Protein AF-A0A660UME7-F1 (afdb_monomer)

Structure (mmCIF, N/CA/C/O backbone):
data_AF-A0A660UME7-F1
#
_entry.id   AF-A0A660UME7-F1
#
loop_
_atom_site.group_PDB
_atom_site.id
_atom_site.type_symbol
_atom_site.label_atom_id
_atom_site.label_alt_id
_atom_site.label_comp_id
_atom_site.label_asym_id
_atom_site.label_entity_id
_atom_site.label_seq_id
_atom_site.pdbx_PDB_ins_code
_atom_site.Cartn_x
_atom_site.Cartn_y
_atom_site.Cartn_z
_atom_site.occupancy
_atom_site.B_iso_or_equiv
_atom_site.auth_seq_id
_atom_site.auth_comp_id
_atom_site.auth_asym_id
_atom_site.auth_atom_id
_atom_site.pdbx_PDB_model_num
ATOM 1 N N . MET A 1 1 ? 12.231 0.131 -0.249 1.00 74.62 1 MET A N 1
ATOM 2 C CA . MET A 1 1 ? 11.036 0.293 0.609 1.00 74.62 1 MET A CA 1
ATOM 3 C C . MET A 1 1 ? 11.426 0.888 1.953 1.00 74.62 1 MET A C 1
ATOM 5 O O . MET A 1 1 ? 12.341 0.375 2.585 1.00 74.62 1 MET A O 1
ATOM 9 N N . ILE A 1 2 ? 10.737 1.947 2.383 1.00 87.56 2 ILE A N 1
ATOM 10 C CA . ILE A 1 2 ? 11.018 2.642 3.646 1.00 87.56 2 ILE A CA 1
ATOM 11 C C . ILE A 1 2 ? 10.154 2.055 4.765 1.00 87.56 2 ILE A C 1
ATOM 13 O O . ILE A 1 2 ? 8.952 1.831 4.591 1.00 87.56 2 ILE A O 1
ATOM 17 N N . ARG A 1 3 ? 10.777 1.819 5.921 1.00 95.12 3 ARG A N 1
ATOM 18 C CA . ARG A 1 3 ? 10.096 1.463 7.167 1.00 95.12 3 ARG A CA 1
ATOM 19 C C . ARG A 1 3 ? 10.141 2.652 8.120 1.00 95.12 3 ARG A C 1
ATOM 21 O O . ARG A 1 3 ? 11.192 3.260 8.283 1.00 95.12 3 ARG A O 1
ATOM 28 N N . LEU A 1 4 ? 9.016 2.946 8.761 1.00 96.94 4 LEU A N 1
ATOM 29 C CA . LEU A 1 4 ? 8.887 3.954 9.807 1.00 96.94 4 LEU A CA 1
ATOM 30 C C . LEU A 1 4 ? 8.495 3.246 11.102 1.00 96.94 4 LEU A C 1
ATOM 32 O O . LEU A 1 4 ? 7.465 2.570 11.153 1.00 96.94 4 LEU A O 1
ATOM 36 N N . SER A 1 5 ? 9.347 3.360 12.123 1.00 97.06 5 SER A N 1
ATOM 37 C CA . SER A 1 5 ? 9.168 2.687 13.419 1.00 97.06 5 SER A CA 1
ATOM 38 C C . SER A 1 5 ? 8.933 1.172 13.285 1.00 97.06 5 SER A C 1
ATOM 40 O O . SER A 1 5 ? 8.039 0.605 13.904 1.00 97.06 5 SER A O 1
ATOM 42 N N . GLY A 1 6 ? 9.711 0.512 12.418 1.00 96.06 6 GLY A N 1
ATOM 43 C CA . GLY A 1 6 ? 9.669 -0.943 12.203 1.00 96.06 6 GLY A CA 1
ATOM 44 C C . GLY A 1 6 ? 8.596 -1.443 11.226 1.00 96.06 6 GLY A C 1
ATOM 45 O O . GLY A 1 6 ? 8.721 -2.564 10.726 1.00 96.06 6 GLY A O 1
ATOM 46 N N . LYS A 1 7 ? 7.607 -0.612 10.874 1.00 95.81 7 LYS A N 1
ATOM 47 C CA . LYS A 1 7 ? 6.502 -0.949 9.960 1.00 95.81 7 LYS A CA 1
ATOM 48 C C . LYS A 1 7 ? 6.706 -0.316 8.571 1.00 95.81 7 LYS A C 1
ATOM 50 O O . LYS A 1 7 ? 7.198 0.813 8.508 1.00 95.81 7 LYS A O 1
ATOM 55 N N . PRO A 1 8 ? 6.371 -0.990 7.450 1.00 97.88 8 PRO A N 1
ATOM 56 C CA . PRO A 1 8 ? 6.384 -0.364 6.124 1.00 97.88 8 PRO A CA 1
ATOM 57 C C . PRO A 1 8 ? 5.562 0.928 6.106 1.00 97.88 8 PRO A C 1
ATOM 59 O O . PRO A 1 8 ? 4.482 0.976 6.686 1.00 97.88 8 PRO A O 1
ATOM 62 N N . LEU A 1 9 ? 6.050 1.976 5.440 1.00 97.62 9 LEU A N 1
ATOM 63 C CA . LEU A 1 9 ? 5.398 3.289 5.502 1.00 97.62 9 LEU A CA 1
ATOM 64 C C . LEU A 1 9 ? 3.930 3.253 5.030 1.00 97.62 9 LEU A C 1
ATOM 66 O O . LEU A 1 9 ? 3.058 3.790 5.705 1.00 97.62 9 LEU A O 1
ATOM 70 N N . VAL A 1 10 ? 3.652 2.559 3.921 1.00 97.19 10 VAL A N 1
ATOM 71 C CA . VAL A 1 10 ? 2.301 2.438 3.336 1.00 97.19 10 VAL A CA 1
ATOM 72 C C . VAL A 1 10 ? 1.305 1.726 4.262 1.00 97.19 10 VAL A C 1
ATOM 74 O O . VAL A 1 10 ? 0.117 2.045 4.268 1.00 97.19 10 VAL A O 1
ATOM 77 N N . ALA A 1 11 ? 1.789 0.805 5.099 1.00 98.00 11 ALA A N 1
ATOM 78 C CA . ALA A 1 11 ? 0.948 0.018 5.991 1.00 98.00 11 ALA A CA 1
ATOM 79 C C . ALA A 1 11 ? 0.244 0.877 7.050 1.00 98.00 11 ALA A C 1
ATOM 81 O O . ALA A 1 11 ? -0.896 0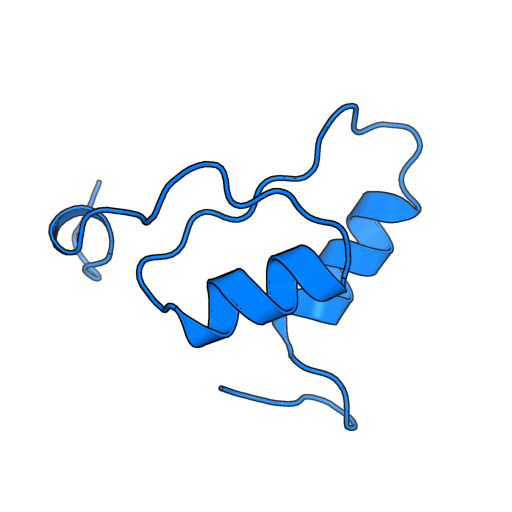.588 7.401 1.00 98.00 11 ALA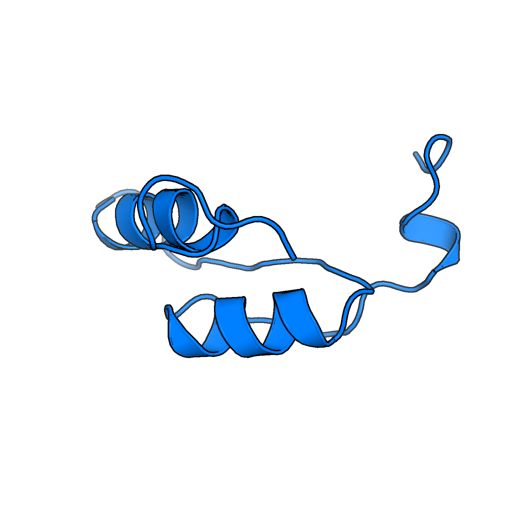 A O 1
ATOM 82 N N . TRP A 1 12 ? 0.884 1.956 7.518 1.00 98.06 12 TRP A N 1
ATOM 83 C CA . TRP A 1 12 ? 0.270 2.885 8.469 1.00 98.06 12 TRP A CA 1
ATOM 84 C C . TRP A 1 12 ? -1.042 3.456 7.932 1.00 98.06 12 TRP A C 1
ATOM 86 O O . TRP A 1 12 ? -2.061 3.421 8.618 1.00 98.06 12 TRP A O 1
ATOM 96 N N . THR A 1 13 ? -1.036 3.936 6.689 1.00 97.94 13 THR A N 1
ATOM 97 C CA . THR A 1 13 ? -2.226 4.507 6.052 1.00 97.94 13 THR A CA 1
ATOM 98 C C . THR A 1 13 ? -3.272 3.439 5.751 1.00 97.94 13 THR A C 1
ATOM 100 O O . THR A 1 13 ? -4.452 3.679 5.991 1.00 97.94 13 THR A O 1
ATOM 103 N N . ILE A 1 14 ? -2.865 2.252 5.282 1.00 98.44 14 ILE A N 1
ATOM 104 C CA . ILE A 1 14 ? -3.796 1.146 5.001 1.00 98.44 14 ILE A CA 1
ATOM 105 C C . ILE A 1 14 ? -4.545 0.726 6.269 1.00 98.44 14 ILE A C 1
ATOM 107 O O . ILE A 1 14 ? -5.762 0.565 6.236 1.00 98.44 14 ILE A O 1
ATOM 111 N N . GLU A 1 15 ? -3.855 0.589 7.401 1.00 98.19 15 GLU A N 1
ATOM 112 C CA . GLU A 1 15 ? -4.496 0.229 8.670 1.00 98.19 15 GLU A CA 1
ATOM 113 C C . GLU A 1 15 ? -5.515 1.281 9.130 1.00 98.19 15 GLU A C 1
ATOM 115 O O . GLU A 1 15 ? -6.597 0.913 9.586 1.00 98.19 15 GLU A O 1
ATOM 120 N N . GLN A 1 16 ? -5.212 2.576 8.974 1.00 98.19 16 GLN A N 1
ATOM 121 C CA . GLN A 1 16 ? -6.173 3.640 9.294 1.00 98.19 16 GLN A CA 1
ATOM 122 C C . GLN A 1 16 ? -7.351 3.673 8.315 1.00 98.19 16 GLN A C 1
ATOM 124 O O . GLN A 1 16 ? -8.487 3.917 8.711 1.00 98.19 16 GLN A O 1
ATOM 129 N N . ALA A 1 17 ? -7.111 3.387 7.034 1.00 98.25 17 ALA A N 1
ATOM 130 C CA . ALA A 1 17 ? -8.186 3.246 6.063 1.00 98.25 17 ALA A CA 1
ATOM 131 C C . ALA A 1 17 ? -9.105 2.067 6.433 1.00 98.25 17 ALA A C 1
ATOM 133 O O . ALA A 1 17 ? -10.323 2.210 6.387 1.00 98.25 17 ALA A O 1
ATOM 134 N N . LYS A 1 18 ? -8.542 0.938 6.886 1.00 97.62 18 LYS A N 1
ATOM 135 C CA . LYS A 1 18 ? -9.306 -0.239 7.341 1.00 97.62 18 LYS A CA 1
ATOM 136 C C . LYS A 1 18 ? -10.117 0.013 8.608 1.00 97.62 18 LYS A C 1
ATOM 138 O O . LYS A 1 18 ? -11.161 -0.608 8.774 1.00 97.62 18 LYS A O 1
ATOM 143 N N . SER A 1 19 ? -9.649 0.879 9.507 1.00 97.62 19 SER A N 1
ATOM 144 C CA . SER A 1 19 ? -10.400 1.244 10.715 1.00 97.62 19 SER A CA 1
ATOM 145 C C . SER A 1 19 ? -11.498 2.282 10.450 1.00 97.62 19 SER A C 1
ATOM 147 O O . SER A 1 19 ? -12.364 2.495 11.300 1.00 97.62 19 SER A O 1
ATOM 149 N N . SER A 1 20 ? -11.491 2.921 9.277 1.00 98.00 20 SER A N 1
ATOM 150 C CA . SER A 1 20 ? -12.503 3.897 8.888 1.00 98.00 20 SER A CA 1
ATOM 151 C C . SER A 1 20 ? -13.829 3.224 8.543 1.00 98.00 20 SER A C 1
ATOM 153 O O . SER A 1 20 ? -13.898 2.322 7.716 1.00 98.00 20 SER A O 1
ATOM 155 N N . LYS A 1 21 ? -14.921 3.748 9.104 1.00 97.62 21 LYS A N 1
ATOM 156 C CA . LYS A 1 21 ? -16.295 3.341 8.764 1.00 97.62 21 LYS A CA 1
ATOM 157 C C . LYS A 1 21 ? -16.840 3.981 7.479 1.00 97.62 21 LYS A C 1
ATOM 159 O O . LYS A 1 21 ? -18.002 3.774 7.151 1.00 97.62 21 LYS A O 1
ATOM 164 N N . TYR A 1 22 ? -16.046 4.825 6.820 1.00 97.94 22 TYR A N 1
ATOM 165 C CA . TYR A 1 22 ? -16.485 5.651 5.688 1.00 97.94 22 TYR A CA 1
ATOM 166 C C . TYR A 1 22 ? -15.966 5.163 4.331 1.00 97.94 22 TYR A C 1
ATOM 168 O O . TYR A 1 22 ? -16.216 5.819 3.325 1.00 97.94 22 TYR A O 1
ATOM 176 N N . LEU A 1 23 ? -15.200 4.071 4.295 1.00 97.88 23 LEU A N 1
ATOM 177 C CA . LEU A 1 23 ? -14.579 3.562 3.076 1.00 97.88 23 LEU A CA 1
ATOM 178 C C . LEU A 1 23 ? -15.145 2.186 2.736 1.00 97.88 23 LEU A C 1
ATOM 180 O O . LEU A 1 23 ? -15.044 1.262 3.538 1.00 97.88 23 LEU A O 1
ATOM 184 N N . ASP A 1 24 ? -15.678 2.038 1.525 1.00 97.62 24 ASP A N 1
ATOM 185 C CA . ASP A 1 24 ? -16.166 0.745 1.030 1.00 97.62 24 ASP A CA 1
ATOM 186 C C . ASP A 1 24 ? -15.027 -0.150 0.527 1.00 97.62 24 ASP A C 1
ATOM 188 O O . ASP A 1 24 ? -15.095 -1.377 0.596 1.00 97.62 24 ASP A O 1
ATOM 192 N N . LYS A 1 25 ? -13.981 0.465 -0.041 1.00 97.31 25 LYS A N 1
ATOM 193 C CA . LYS A 1 25 ? -12.837 -0.221 -0.650 1.00 97.31 25 LYS A CA 1
ATOM 194 C C . LYS A 1 25 ? -11.555 0.564 -0.426 1.00 97.31 25 LYS A C 1
ATOM 196 O O . LYS A 1 25 ? -11.549 1.791 -0.459 1.00 97.31 25 LYS A O 1
ATOM 201 N N . ILE A 1 26 ? -10.459 -0.168 -0.267 1.00 98.31 26 ILE A N 1
ATOM 202 C CA . ILE A 1 26 ? -9.116 0.383 -0.099 1.00 98.31 26 ILE A CA 1
ATOM 203 C C . ILE A 1 26 ? -8.274 -0.165 -1.240 1.00 98.31 26 ILE A C 1
ATOM 205 O O . ILE A 1 26 ? -8.126 -1.379 -1.370 1.00 98.31 26 ILE A O 1
ATOM 209 N N . ILE A 1 27 ? -7.765 0.729 -2.083 1.00 98.31 27 ILE A N 1
ATOM 210 C CA . ILE A 1 27 ? -6.991 0.378 -3.272 1.00 98.31 27 ILE A CA 1
ATOM 211 C C . ILE A 1 27 ? -5.652 1.100 -3.203 1.00 98.31 27 ILE A C 1
ATOM 213 O O . ILE A 1 27 ? -5.611 2.302 -2.941 1.00 98.31 27 ILE A O 1
ATOM 217 N N . VAL A 1 28 ? -4.570 0.377 -3.479 1.00 98.44 28 VAL A N 1
ATOM 218 C CA . VAL A 1 28 ? -3.250 0.970 -3.697 1.00 98.44 28 VAL A CA 1
ATOM 219 C C . VAL A 1 28 ? -2.886 0.830 -5.169 1.00 98.44 28 VAL A C 1
ATOM 221 O O . VAL A 1 28 ? -2.871 -0.267 -5.716 1.00 98.44 28 VAL A O 1
ATOM 224 N N . SER A 1 29 ? -2.589 1.961 -5.809 1.00 97.62 29 SER A N 1
ATOM 225 C CA . SER A 1 29 ? -2.06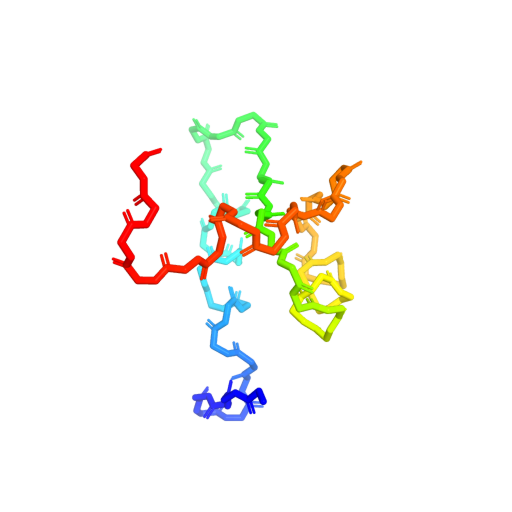5 2.018 -7.175 1.00 97.62 29 SER A CA 1
ATOM 226 C C . SER A 1 29 ? -0.555 2.220 -7.122 1.00 97.62 29 SER A C 1
ATOM 228 O O . SER A 1 29 ? -0.075 3.193 -6.539 1.00 97.62 29 SER A O 1
ATOM 230 N N . THR A 1 30 ? 0.206 1.290 -7.694 1.00 97.31 30 THR A N 1
ATOM 231 C CA . THR A 1 30 ? 1.671 1.351 -7.706 1.00 97.31 30 THR A CA 1
ATOM 232 C C . THR A 1 30 ? 2.250 0.547 -8.867 1.00 97.31 30 THR A C 1
ATOM 234 O O . THR A 1 30 ? 1.655 -0.429 -9.324 1.00 97.31 30 THR A O 1
ATOM 237 N N . ASP A 1 31 ? 3.405 0.980 -9.360 1.00 97.38 31 ASP A N 1
ATOM 238 C CA . ASP A 1 31 ? 4.248 0.284 -10.336 1.00 97.38 31 ASP A CA 1
ATOM 239 C C . ASP A 1 31 ? 5.368 -0.534 -9.655 1.00 97.38 31 ASP A C 1
ATOM 241 O O . ASP A 1 31 ? 6.009 -1.375 -10.290 1.00 97.38 31 ASP A O 1
ATOM 245 N N . ASP A 1 32 ? 5.583 -0.336 -8.347 1.00 97.31 32 ASP A N 1
ATOM 246 C CA . ASP A 1 32 ? 6.550 -1.087 -7.545 1.00 97.31 32 ASP A CA 1
ATOM 247 C C . ASP A 1 32 ? 5.909 -2.368 -6.991 1.00 97.31 32 ASP A C 1
ATOM 249 O O . ASP A 1 32 ? 5.023 -2.344 -6.131 1.00 97.31 32 ASP A O 1
ATOM 253 N N . LYS A 1 33 ? 6.414 -3.518 -7.448 1.00 96.19 33 LYS A N 1
ATOM 254 C CA . LYS A 1 33 ? 5.950 -4.847 -7.018 1.00 96.19 33 LYS A CA 1
ATOM 255 C C . LYS A 1 33 ? 6.065 -5.069 -5.507 1.00 96.19 33 LYS A C 1
ATOM 257 O O . LYS A 1 33 ? 5.233 -5.758 -4.932 1.00 96.19 33 LYS A O 1
ATOM 262 N N . THR A 1 34 ? 7.071 -4.492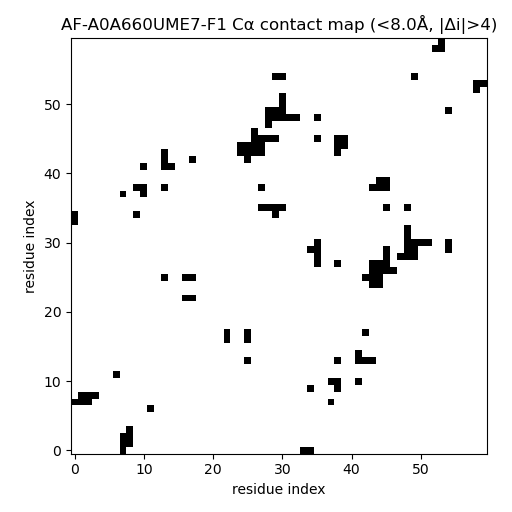 -4.855 1.00 96.81 34 THR A N 1
ATOM 263 C CA . THR A 1 34 ? 7.266 -4.613 -3.404 1.00 96.81 34 THR A CA 1
ATOM 264 C C . THR A 1 34 ? 6.162 -3.877 -2.655 1.00 96.81 34 THR A C 1
ATOM 266 O O . THR A 1 34 ? 5.636 -4.385 -1.668 1.00 96.81 34 THR A O 1
ATOM 269 N N . ILE A 1 35 ? 5.798 -2.676 -3.121 1.00 97.31 35 ILE A N 1
ATOM 270 C CA . ILE A 1 35 ? 4.697 -1.903 -2.534 1.00 97.31 35 ILE A CA 1
ATOM 271 C C . ILE A 1 35 ? 3.373 -2.628 -2.767 1.00 97.31 35 ILE A C 1
ATOM 273 O O . ILE A 1 35 ? 2.565 -2.680 -1.843 1.00 97.31 35 ILE A O 1
ATOM 277 N N . ALA A 1 36 ? 3.172 -3.218 -3.950 1.00 97.81 36 ALA A N 1
ATOM 278 C CA . ALA A 1 36 ? 1.975 -3.993 -4.262 1.00 97.81 36 ALA A CA 1
ATOM 279 C C . ALA A 1 36 ? 1.779 -5.155 -3.275 1.00 97.81 36 ALA A C 1
ATOM 281 O O . ALA A 1 36 ? 0.774 -5.185 -2.571 1.00 97.81 36 ALA A O 1
ATOM 282 N N . VAL A 1 37 ? 2.785 -6.029 -3.144 1.00 98.00 37 VAL A N 1
ATOM 283 C CA . VAL A 1 37 ? 2.735 -7.202 -2.252 1.00 98.00 37 VAL A CA 1
ATOM 284 C C . VAL A 1 37 ? 2.445 -6.794 -0.810 1.00 98.00 37 VAL A C 1
ATOM 286 O O . VAL A 1 37 ? 1.533 -7.327 -0.188 1.00 98.00 37 VAL A O 1
ATOM 289 N N . ILE A 1 38 ? 3.157 -5.795 -0.280 1.00 97.75 38 ILE A N 1
ATOM 290 C CA . ILE A 1 38 ? 2.909 -5.342 1.095 1.00 97.75 38 ILE A CA 1
ATOM 291 C C . ILE A 1 38 ? 1.522 -4.716 1.236 1.00 97.75 38 ILE A C 1
ATOM 293 O O . ILE A 1 38 ? 0.867 -4.890 2.258 1.00 97.75 38 ILE A O 1
ATOM 297 N N . SER A 1 39 ? 1.035 -3.990 0.234 1.00 98.19 39 SER A N 1
ATOM 298 C CA . SER A 1 39 ? -0.303 -3.400 0.317 1.00 98.19 39 SER A CA 1
ATOM 299 C C . SER A 1 39 ? -1.386 -4.478 0.416 1.00 98.19 39 SER A C 1
ATOM 301 O O . SER A 1 39 ? -2.297 -4.343 1.236 1.00 98.19 39 SER A O 1
ATOM 303 N N . GLU A 1 40 ? -1.235 -5.571 -0.337 1.00 98.12 40 GLU A N 1
ATOM 304 C CA . GLU A 1 40 ? -2.108 -6.747 -0.260 1.00 98.12 40 GLU A CA 1
ATOM 305 C C . GLU A 1 40 ? -2.018 -7.448 1.101 1.00 98.12 40 GLU A C 1
ATOM 307 O O . GLU A 1 40 ? -3.053 -7.720 1.711 1.00 98.12 40 GLU A O 1
ATOM 312 N N . GLU A 1 41 ? -0.811 -7.652 1.640 1.00 98.00 41 GLU A N 1
ATOM 313 C CA . GLU A 1 41 ? -0.602 -8.235 2.978 1.00 98.00 41 GLU A CA 1
ATOM 314 C C . GLU A 1 41 ? -1.306 -7.437 4.088 1.00 98.00 41 GLU A C 1
ATOM 316 O O . GLU A 1 41 ? -1.851 -8.011 5.033 1.00 98.00 41 GLU A O 1
ATOM 321 N N . TYR A 1 42 ? -1.339 -6.106 3.971 1.00 98.12 42 TYR A N 1
ATOM 322 C CA . TYR A 1 42 ? -2.019 -5.238 4.935 1.00 98.12 42 TYR A CA 1
ATOM 323 C C . TYR A 1 42 ? -3.525 -5.074 4.657 1.00 98.12 42 TYR A C 1
ATOM 325 O O . TYR A 1 42 ? -4.250 -4.524 5.493 1.00 98.12 42 TYR A O 1
ATOM 333 N N . GLY A 1 43 ? -4.039 -5.640 3.562 1.00 97.12 43 GLY A N 1
ATOM 334 C CA . GLY A 1 43 ? -5.467 -5.736 3.252 1.00 97.12 43 GLY A CA 1
ATOM 335 C C . GLY A 1 43 ? -6.019 -4.626 2.358 1.00 97.12 43 GLY A C 1
ATOM 336 O O . GLY A 1 43 ? -7.226 -4.391 2.378 1.00 97.12 43 GLY A O 1
ATOM 337 N N . ALA A 1 44 ? -5.165 -3.937 1.601 1.00 98.44 44 ALA A N 1
ATOM 338 C CA . ALA A 1 44 ? -5.593 -3.122 0.468 1.00 98.44 44 ALA A CA 1
ATOM 339 C C . ALA A 1 44 ? -5.575 -3.959 -0.818 1.00 98.44 44 ALA A C 1
ATOM 341 O O . ALA A 1 44 ? -4.716 -4.815 -0.996 1.00 98.44 44 ALA A O 1
ATOM 342 N N . ALA A 1 45 ? -6.494 -3.700 -1.743 1.00 98.44 45 ALA A N 1
ATOM 343 C CA . ALA A 1 45 ? -6.469 -4.337 -3.054 1.00 98.44 45 ALA A CA 1
ATOM 344 C C . ALA A 1 45 ? -5.456 -3.648 -3.981 1.00 98.44 45 ALA A C 1
ATOM 346 O O . ALA A 1 45 ? -5.358 -2.418 -3.999 1.00 98.44 45 ALA A O 1
ATOM 347 N N . VAL A 1 46 ? -4.769 -4.432 -4.813 1.00 98.12 46 VAL A N 1
ATOM 348 C CA . VAL A 1 46 ? -3.912 -3.935 -5.899 1.00 98.12 46 VAL A CA 1
ATOM 349 C C . VAL A 1 46 ? -4.389 -4.564 -7.214 1.00 98.12 46 VAL A C 1
ATOM 351 O O . VAL A 1 46 ? -3.803 -5.519 -7.711 1.00 98.12 46 VAL A O 1
ATOM 354 N N . PRO A 1 47 ? -5.514 -4.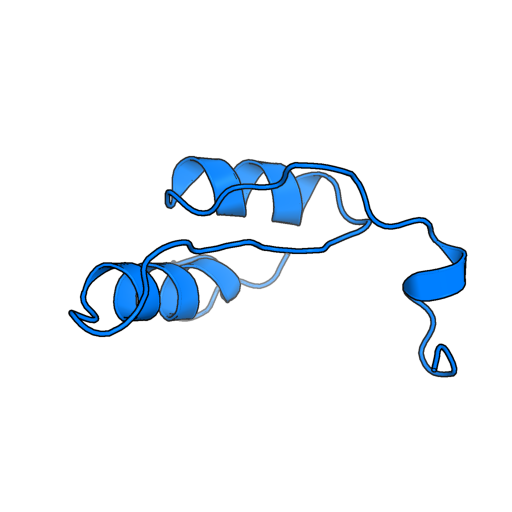084 -7.778 1.00 97.50 47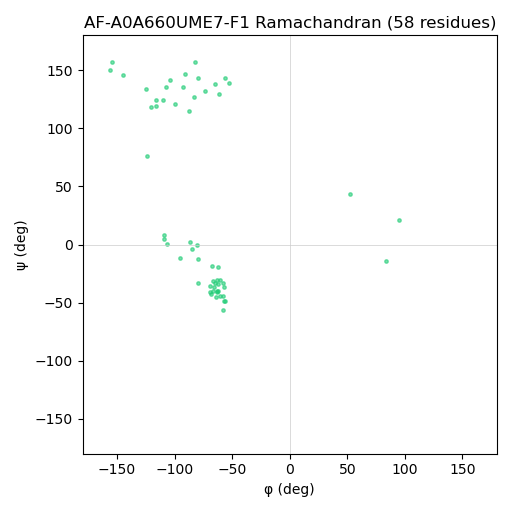 PRO A N 1
ATOM 355 C CA . PRO A 1 47 ? -6.202 -4.768 -8.877 1.00 97.50 47 PRO A CA 1
ATOM 356 C C . PRO A 1 47 ? -5.410 -4.775 -10.192 1.00 97.50 47 PRO A C 1
ATOM 358 O O . PRO A 1 47 ? -5.709 -5.557 -11.090 1.00 97.50 47 PRO A O 1
ATOM 361 N N . PHE A 1 48 ? -4.430 -3.884 -10.324 1.00 95.88 48 PHE A N 1
ATOM 362 C CA . PHE A 1 48 ? -3.532 -3.803 -11.463 1.00 95.88 48 PHE A CA 1
ATOM 363 C C . PHE A 1 48 ? -2.209 -3.167 -11.036 1.00 95.88 48 PHE A C 1
ATOM 365 O O . PHE A 1 48 ? -2.144 -2.411 -10.065 1.00 95.88 48 PHE A O 1
ATOM 372 N N . VAL A 1 49 ? -1.158 -3.443 -11.805 1.00 95.62 49 VAL A N 1
ATOM 373 C CA . VAL A 1 49 ? 0.114 -2.726 -11.695 1.00 95.62 49 VAL A CA 1
ATOM 374 C C . VAL A 1 49 ? -0.003 -1.442 -12.506 1.00 95.62 49 VAL A C 1
ATOM 376 O O . VAL A 1 49 ? -0.370 -1.482 -13.682 1.00 95.62 49 VAL A O 1
ATOM 379 N N . ARG A 1 50 ? 0.295 -0.301 -11.882 1.00 97.12 50 ARG A N 1
ATOM 380 C CA . ARG A 1 50 ? 0.290 0.999 -12.558 1.00 97.12 50 ARG A CA 1
ATOM 381 C C . ARG A 1 50 ? 1.332 0.982 -13.691 1.00 97.12 50 ARG A C 1
ATOM 383 O O . ARG A 1 50 ? 2.479 0.617 -13.433 1.00 97.12 50 ARG A O 1
ATOM 390 N N . PRO A 1 51 ? 0.977 1.371 -14.926 1.00 96.44 51 PRO A N 1
ATOM 391 C CA . PRO A 1 51 ? 1.955 1.573 -15.992 1.00 96.44 51 PRO A CA 1
ATOM 392 C C . PRO A 1 51 ? 3.030 2.587 -15.577 1.00 96.44 51 PRO A C 1
ATOM 394 O O . PRO A 1 51 ? 2.730 3.566 -14.891 1.00 96.44 51 PRO A O 1
ATOM 397 N N . LYS A 1 52 ? 4.285 2.368 -15.983 1.00 95.38 52 LYS A N 1
ATOM 398 C CA . LYS A 1 52 ? 5.426 3.188 -15.533 1.00 95.38 52 LYS A CA 1
ATOM 399 C C . LYS A 1 52 ? 5.305 4.652 -15.948 1.00 95.38 52 LYS A C 1
ATOM 401 O O . LYS A 1 52 ? 5.724 5.538 -15.216 1.00 95.38 52 LYS A O 1
ATOM 406 N N . GLU A 1 53 ? 4.718 4.913 -17.106 1.00 95.38 53 GLU A N 1
ATOM 407 C CA . GLU A 1 53 ? 4.467 6.254 -17.624 1.00 95.38 53 GLU A CA 1
ATOM 408 C C . GLU A 1 53 ? 3.558 7.080 -16.695 1.00 95.38 53 GLU A C 1
ATOM 410 O O . GLU A 1 53 ? 3.758 8.286 -16.561 1.00 95.38 53 GLU A O 1
ATOM 415 N N . LEU A 1 54 ? 2.646 6.425 -15.964 1.00 96.12 54 LEU A N 1
ATOM 416 C CA . LEU A 1 54 ? 1.762 7.048 -14.968 1.00 96.12 54 LEU A CA 1
ATOM 417 C C . LEU A 1 54 ? 2.398 7.148 -13.570 1.00 96.12 54 LEU A C 1
ATOM 419 O O . LEU A 1 54 ? 1.749 7.568 -12.611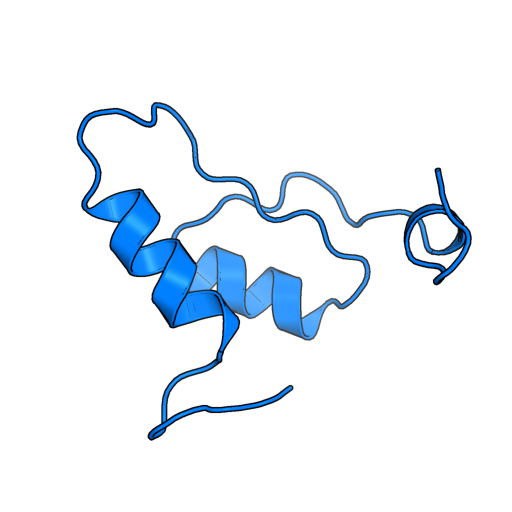 1.00 96.12 54 LEU A O 1
ATOM 423 N N . ALA A 1 55 ? 3.649 6.713 -13.427 1.00 95.88 55 ALA A N 1
ATOM 424 C CA . ALA A 1 55 ? 4.400 6.710 -12.176 1.00 95.88 55 ALA A CA 1
ATOM 425 C C . ALA A 1 55 ? 5.533 7.744 -12.144 1.00 95.88 55 ALA A C 1
ATOM 427 O O . ALA A 1 55 ? 6.318 7.757 -11.198 1.00 95.88 55 ALA A O 1
ATOM 428 N N . THR A 1 56 ? 5.641 8.578 -13.178 1.00 96.31 56 THR A N 1
ATOM 429 C CA . THR A 1 56 ? 6.682 9.605 -13.284 1.00 96.31 56 THR 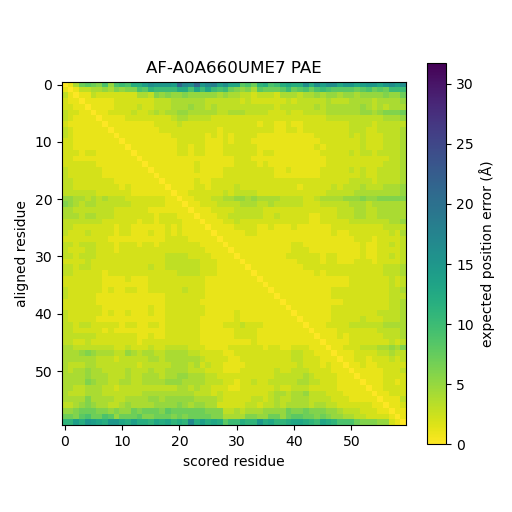A CA 1
ATOM 430 C C . THR A 1 56 ? 6.307 10.862 -12.497 1.00 96.31 56 THR A C 1
ATOM 432 O O . THR A 1 56 ? 5.127 11.131 -12.280 1.00 96.31 56 THR A O 1
ATOM 435 N N . ASP A 1 57 ? 7.302 11.666 -12.113 1.00 96.50 57 ASP A N 1
ATOM 436 C CA . ASP A 1 57 ? 7.089 12.903 -11.338 1.00 96.50 57 ASP A CA 1
ATOM 437 C C . ASP A 1 57 ? 6.236 13.952 -12.072 1.00 96.50 57 ASP A C 1
ATOM 439 O O . ASP A 1 57 ? 5.690 14.863 -11.453 1.00 96.50 57 ASP A O 1
ATOM 443 N N . THR A 1 58 ? 6.129 13.834 -13.398 1.00 95.81 58 THR A N 1
ATOM 444 C CA . THR A 1 58 ? 5.379 14.748 -14.269 1.00 95.81 58 THR A CA 1
ATOM 445 C C . THR A 1 58 ? 4.106 14.122 -14.842 1.00 95.81 58 THR A C 1
ATOM 447 O O . THR A 1 58 ? 3.502 14.707 -15.739 1.00 95.81 58 THR A O 1
ATOM 450 N N . ALA A 1 59 ? 3.718 12.923 -14.395 1.00 91.62 59 ALA A N 1
ATOM 451 C CA . ALA A 1 59 ? 2.451 12.314 -14.790 1.00 91.62 59 ALA A CA 1
ATOM 452 C C . ALA A 1 59 ? 1.267 13.154 -14.262 1.00 91.62 59 ALA A C 1
ATOM 454 O O . ALA A 1 59 ? 1.307 13.633 -13.128 1.00 91.62 59 ALA A O 1
ATOM 455 N N . THR A 1 60 ? 0.230 13.338 -15.088 1.00 78.31 60 THR A N 1
ATOM 456 C CA . THR A 1 60 ? -1.007 14.084 -14.767 1.00 78.31 60 THR A CA 1
ATOM 457 C C . THR A 1 60 ? -2.187 13.159 -14.538 1.00 78.31 60 THR A C 1
ATOM 459 O O . THR A 1 60 ? -2.293 12.185 -15.319 1.00 78.31 60 THR A O 1
#

Secondary structure (DSSP, 8-state):
--EETTEEHHHHHHHHHHH-TT-S--B---S-HHHHHHHHHTT-B--SPPPGGGGSTT--

pLDDT: mean 96.36, std 4.08, range [74.62, 98.44]

Radius of gyration: 12.26 Å; Cα contacts (8 Å, |Δi|>4): 70; chains: 1; bounding box: 28×23×31 Å

Foldseek 3Di:
DDDDPNHDPVLVVLVVQVVDPPDPAAADAEQDPVCQVVSVVSPHHDPDHHDVCCVDPPHD

Mean predicted aligned error: 2.62 Å

Nearest PDB structures (foldseek):
  9ftc-assembly1_B  TM=9.515E-01  e=1.878E-04  Aeromonas caviae
  9ftc-assembly1_A  TM=9.665E-01  e=3.138E-04  Aeromonas caviae
  9ftb-assembly1_A-2  TM=8.789E-01  e=1.962E-03  Aeromonas caviae
  6ru4-assembly1_A  TM=4.500E-01  e=7.241E+00  Pseudomonas aeruginosa PAO1
  6ru4-assembly4_D  TM=4.361E-01  e=8.385E+00  Pseudomonas aeruginosa PAO1

Solvent-accessible surface area (backbone atoms only — not comparable to full-atom values): 3856 Å² total; per-residue (Å²): 139,63,62,56,94,90,39,52,54,69,48,60,56,44,51,54,53,70,72,40,92,85,57,96,75,54,75,53,84,40,66,50,67,69,60,42,54,53,39,44,76,63,69,25,4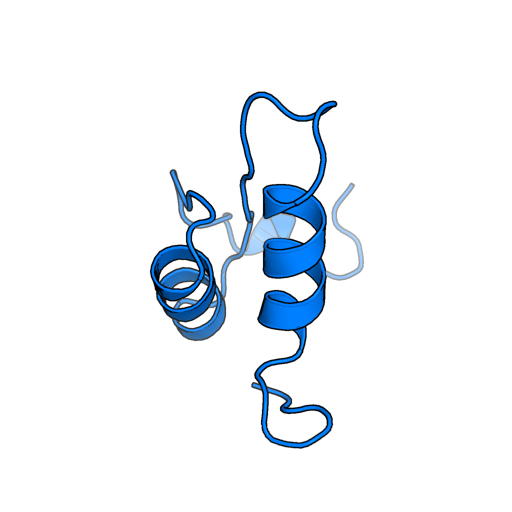5,55,95,54,73,39,59,67,75,73,68,42,98,82,48,130

Sequence (60 aa):
MIRLSGKPLVAWTIEQAKSSKYLDKIIVSTDDKTIAVISEEYGAAVPFVRPKELATDTAT